Protein AF-A0A8E2DMN7-F1 (afdb_monomer_lite)

Sequence (117 aa):
MKMHHYLGTRGLTIRENAPFILNAIRQYLRETFVAMKSKALSKTARANGGRCDVQASELTWLGTHAFHVVLSRKSSVYTKLLKSLELQLATPRQRLFKQRFRGVIREGLGMVVMLDF

pLDDT: mean 84.62, std 9.17, range [52.03, 94.75]

Secondary structure (DSSP, 8-state):
-HHHHHHHHTT--TTTSHHHHHHHHHHHHHHHHHHHHHHHTSHHHHHTT------HHHHHHHHHHHHHHHHHTTHHHHHHHHHHHHHHH--TTHHHHHHHTHHHHHHHHHHHHHS--

Structure (mmCIF, N/CA/C/O backbone):
data_AF-A0A8E2DMN7-F1
#
_entry.id   AF-A0A8E2DMN7-F1
#
loop_
_atom_site.group_PDB
_atom_site.id
_atom_site.type_symbol
_atom_site.label_atom_id
_atom_site.label_alt_id
_atom_site.label_comp_id
_atom_site.label_asym_id
_atom_site.label_entity_id
_atom_site.label_seq_id
_atom_site.pdbx_PDB_ins_code
_atom_site.Cartn_x
_atom_site.Cartn_y
_atom_site.Cartn_z
_atom_site.occupancy
_atom_site.B_iso_or_equiv
_atom_site.auth_seq_id
_atom_site.auth_comp_id
_atom_site.auth_asym_id
_atom_site.auth_atom_id
_atom_site.pdbx_PDB_model_num
ATOM 1 N N . MET A 1 1 ? -7.442 -14.527 3.586 1.00 63.12 1 MET A N 1
ATOM 2 C CA . MET A 1 1 ? -6.463 -13.424 3.786 1.00 63.12 1 MET A CA 1
ATOM 3 C C . MET A 1 1 ? -5.275 -13.880 4.635 1.00 63.12 1 MET A C 1
ATOM 5 O O . MET A 1 1 ? -5.464 -14.063 5.831 1.00 63.12 1 MET A O 1
ATOM 9 N N . LYS A 1 2 ? -4.062 -14.028 4.063 1.00 75.19 2 LYS A N 1
ATOM 10 C CA . LYS A 1 2 ? -2.856 -14.451 4.818 1.00 75.19 2 LYS A CA 1
ATOM 11 C C . LYS A 1 2 ? -2.556 -13.520 5.995 1.00 75.19 2 LYS A C 1
ATOM 13 O O . LYS A 1 2 ? -2.375 -13.988 7.106 1.00 75.19 2 LYS A O 1
ATOM 18 N N . MET A 1 3 ? -2.599 -12.205 5.780 1.00 76.88 3 MET A N 1
ATOM 19 C CA . MET A 1 3 ? -2.373 -11.212 6.836 1.00 76.88 3 MET A CA 1
ATOM 20 C C . MET A 1 3 ? -3.419 -11.288 7.959 1.00 76.88 3 MET A C 1
ATOM 22 O O . MET A 1 3 ? -3.055 -11.288 9.126 1.00 76.88 3 MET A O 1
ATOM 26 N N . HIS A 1 4 ? -4.710 -11.389 7.625 1.00 75.94 4 HIS A N 1
ATOM 27 C CA . HIS A 1 4 ? -5.765 -11.575 8.630 1.00 75.94 4 HIS A CA 1
ATOM 28 C C . HIS A 1 4 ? -5.563 -12.870 9.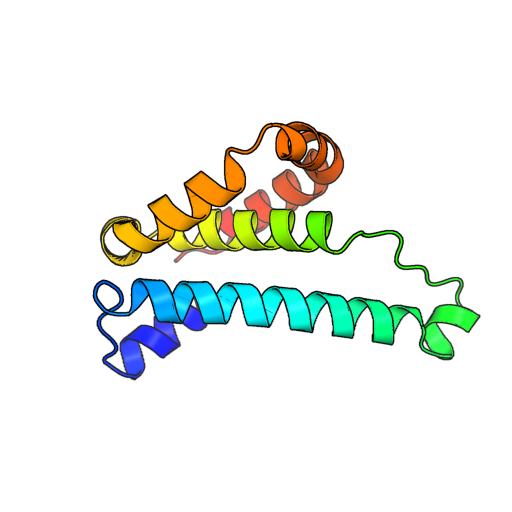423 1.00 75.94 4 HIS A C 1
ATOM 30 O O . HIS A 1 4 ? -5.649 -12.856 10.644 1.00 75.94 4 HIS A O 1
ATOM 36 N N . HIS A 1 5 ? -5.229 -13.960 8.728 1.00 77.88 5 HIS A N 1
ATOM 37 C CA . HIS A 1 5 ? -4.932 -15.242 9.351 1.00 77.88 5 HIS A CA 1
ATOM 38 C C . HIS A 1 5 ? -3.726 -15.142 10.296 1.00 77.88 5 HIS A C 1
ATOM 40 O O . HIS A 1 5 ? -3.844 -15.540 11.444 1.00 77.88 5 HIS A O 1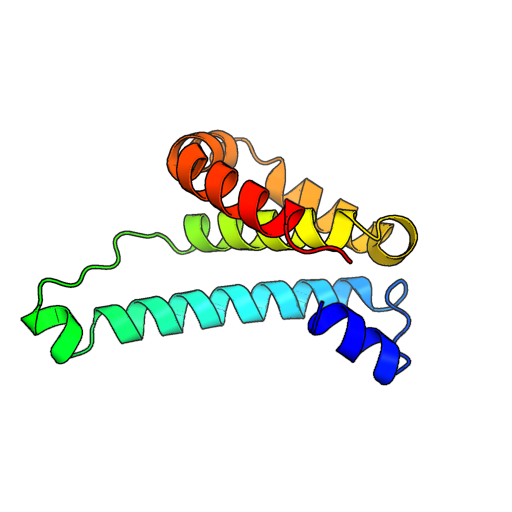
ATOM 46 N N . TYR A 1 6 ? -2.616 -14.523 9.874 1.00 78.88 6 TYR A N 1
ATOM 47 C CA . TYR A 1 6 ? -1.438 -14.307 10.726 1.00 78.88 6 TYR A CA 1
ATOM 48 C C . TYR A 1 6 ? -1.716 -13.424 11.946 1.00 78.88 6 TYR A C 1
ATOM 50 O O . TYR A 1 6 ? -1.163 -13.665 13.015 1.00 78.88 6 TYR A O 1
ATOM 58 N N . LEU A 1 7 ? -2.550 -12.392 11.798 1.00 76.25 7 LEU A N 1
ATOM 59 C CA . LEU A 1 7 ? -2.931 -11.525 12.915 1.00 76.25 7 LEU A CA 1
ATOM 60 C C . LEU A 1 7 ? -3.823 -12.273 13.916 1.00 76.25 7 LEU A C 1
ATOM 62 O O . LEU A 1 7 ? -3.627 -12.131 15.119 1.00 76.25 7 LEU A O 1
ATOM 66 N N . GLY A 1 8 ? -4.748 -13.100 13.418 1.00 72.69 8 GLY A N 1
ATOM 67 C CA . GLY A 1 8 ? -5.621 -13.934 14.243 1.00 72.69 8 GLY A CA 1
ATOM 68 C C . GLY A 1 8 ? -4.871 -15.046 14.980 1.00 72.69 8 GLY A C 1
ATOM 69 O O . GLY A 1 8 ? -5.050 -15.200 16.182 1.00 72.69 8 GLY A O 1
ATOM 70 N N . THR A 1 9 ? -3.982 -15.780 14.301 1.00 75.12 9 THR A N 1
ATOM 71 C CA . THR A 1 9 ? -3.227 -16.892 14.910 1.00 75.12 9 THR A CA 1
ATOM 72 C C . THR A 1 9 ? -2.191 -16.439 15.934 1.00 75.12 9 THR A C 1
ATOM 74 O O . THR A 1 9 ? -1.844 -17.209 16.822 1.00 75.12 9 THR A O 1
ATOM 77 N N . ARG A 1 10 ? -1.711 -15.191 15.851 1.00 66.69 10 ARG A N 1
ATOM 78 C CA . ARG A 1 10 ? -0.772 -14.610 16.826 1.00 66.69 10 ARG A CA 1
ATOM 79 C C . ARG A 1 10 ? -1.445 -13.890 17.999 1.00 66.69 10 ARG A C 1
ATOM 81 O O . ARG A 1 10 ? -0.737 -13.292 18.801 1.00 66.69 10 ARG A O 1
ATOM 88 N N . GLY A 1 11 ? -2.779 -13.902 18.092 1.00 65.56 11 GLY A N 1
ATOM 89 C CA . GLY A 1 11 ? -3.509 -13.252 19.189 1.00 65.56 11 GLY A CA 1
ATOM 90 C C . GLY A 1 11 ? -3.347 -11.728 19.237 1.00 65.56 11 GLY A C 1
ATOM 91 O O . GLY A 1 11 ? -3.595 -11.112 20.268 1.00 65.56 11 GLY A O 1
ATOM 92 N N . LEU A 1 12 ? -2.917 -11.097 18.137 1.00 70.44 12 LEU A N 1
ATOM 93 C CA . LEU A 1 12 ? -2.733 -9.650 18.089 1.00 70.44 12 LEU A CA 1
ATOM 94 C C . LEU A 1 12 ? -4.095 -8.966 17.962 1.00 70.44 12 LEU A C 1
ATOM 96 O O . LEU A 1 12 ? -4.761 -9.071 16.928 1.00 70.44 12 LEU A O 1
ATOM 100 N N . THR A 1 13 ? -4.484 -8.188 18.973 1.00 77.06 13 THR A N 1
ATOM 101 C CA . THR A 1 13 ? -5.680 -7.348 18.892 1.00 77.06 13 THR A CA 1
ATOM 102 C C . THR A 1 13 ? -5.479 -6.288 17.808 1.00 77.06 13 THR A C 1
ATOM 104 O O . THR A 1 13 ? -4.767 -5.295 17.983 1.00 77.06 13 THR A O 1
ATOM 107 N N . ILE A 1 14 ? -6.118 -6.486 16.654 1.00 76.50 14 ILE A N 1
ATOM 108 C CA . ILE A 1 14 ? -5.993 -5.619 15.469 1.00 76.50 14 ILE A CA 1
ATOM 109 C C . ILE A 1 14 ? -6.331 -4.154 15.794 1.00 76.50 14 ILE A C 1
ATOM 111 O O . ILE A 1 14 ? -5.721 -3.233 15.251 1.00 76.50 14 ILE A O 1
ATOM 115 N N . ARG A 1 15 ? -7.281 -3.930 16.710 1.00 72.38 15 ARG A N 1
ATOM 116 C CA . ARG A 1 15 ? -7.710 -2.589 17.140 1.00 72.38 15 ARG A CA 1
ATOM 117 C C . ARG A 1 15 ? -6.644 -1.815 17.917 1.00 72.38 15 ARG A C 1
ATOM 119 O O . ARG A 1 15 ? -6.637 -0.585 17.844 1.00 72.38 15 ARG A O 1
ATOM 126 N N . GLU A 1 16 ? -5.789 -2.510 18.654 1.00 78.31 16 GLU A N 1
ATOM 127 C CA . GLU A 1 16 ? -4.727 -1.918 19.480 1.00 78.31 16 GLU A CA 1
ATOM 128 C C . GLU A 1 16 ? -3.452 -1.723 18.658 1.00 78.31 16 GLU A C 1
ATOM 130 O O . GLU A 1 16 ? -2.739 -0.739 18.818 1.00 78.31 16 GLU A O 1
ATOM 135 N N . ASN A 1 17 ? -3.236 -2.599 17.676 1.00 83.94 17 ASN A N 1
ATOM 136 C CA . ASN A 1 17 ? -2.028 -2.633 16.858 1.00 83.94 17 ASN A CA 1
ATOM 137 C C . ASN A 1 17 ? -2.194 -1.960 15.484 1.00 83.94 17 ASN A C 1
ATOM 139 O O . ASN A 1 17 ? -1.370 -2.154 14.591 1.00 83.94 17 ASN A O 1
ATOM 143 N N . ALA A 1 18 ? -3.241 -1.154 15.283 1.00 86.44 18 ALA A N 1
ATOM 144 C CA . ALA A 1 18 ? -3.501 -0.492 14.002 1.00 86.44 18 ALA A CA 1
ATOM 145 C C . ALA A 1 18 ? -2.309 0.347 13.474 1.00 86.44 18 ALA A C 1
ATOM 147 O O . ALA A 1 18 ? -2.018 0.238 12.281 1.00 86.44 18 ALA A O 1
ATOM 148 N N . PRO A 1 19 ? -1.567 1.119 14.301 1.00 89.44 19 PRO A N 1
ATOM 149 C CA . PRO A 1 19 ? -0.377 1.843 13.840 1.00 89.44 19 PRO A CA 1
ATOM 150 C C . PRO A 1 19 ? 0.758 0.915 13.391 1.00 89.44 19 PRO A C 1
ATOM 152 O O . PRO A 1 19 ? 1.382 1.156 12.359 1.00 89.44 19 PRO A O 1
ATOM 155 N N . PHE A 1 20 ? 0.994 -0.173 14.131 1.00 89.69 20 PHE A N 1
ATOM 156 C CA . PHE A 1 20 ? 1.981 -1.191 13.767 1.00 89.69 20 PHE A CA 1
ATOM 157 C C . PHE A 1 20 ? 1.633 -1.828 12.419 1.00 89.69 20 PHE A C 1
ATOM 159 O O . PHE A 1 20 ? 2.468 -1.888 11.518 1.00 89.69 20 PHE A O 1
ATOM 166 N N . ILE A 1 21 ? 0.370 -2.222 12.249 1.00 90.00 21 ILE A N 1
ATOM 167 C CA . ILE A 1 21 ? -0.127 -2.810 11.007 1.00 90.00 21 ILE A CA 1
ATOM 168 C C . ILE A 1 21 ? 0.021 -1.829 9.835 1.00 90.00 21 ILE A C 1
ATOM 170 O O . ILE A 1 21 ? 0.449 -2.217 8.749 1.00 90.00 21 ILE A O 1
ATOM 174 N N . LEU A 1 22 ? -0.299 -0.552 10.049 1.00 91.50 22 LEU A N 1
ATOM 175 C CA . LEU A 1 22 ? -0.144 0.479 9.028 1.00 91.50 22 LEU A CA 1
ATOM 176 C C . LEU A 1 22 ? 1.321 0.649 8.605 1.00 91.50 22 LEU A C 1
ATOM 178 O O . LEU A 1 22 ? 1.609 0.767 7.413 1.00 91.50 22 LEU A O 1
ATOM 182 N N . ASN A 1 23 ? 2.249 0.633 9.561 1.00 92.56 23 ASN A N 1
ATOM 183 C CA . ASN A 1 23 ? 3.680 0.700 9.276 1.00 92.56 23 ASN A CA 1
ATOM 184 C C . ASN A 1 23 ? 4.174 -0.548 8.535 1.00 92.56 23 ASN A C 1
ATOM 186 O O . ASN A 1 23 ? 4.941 -0.413 7.585 1.00 92.56 23 ASN A O 1
ATOM 190 N N . ALA A 1 24 ? 3.680 -1.736 8.891 1.00 91.94 24 ALA A N 1
ATOM 191 C CA . ALA A 1 24 ? 3.989 -2.971 8.176 1.00 91.94 24 ALA A CA 1
ATOM 192 C C . ALA A 1 24 ? 3.509 -2.924 6.714 1.00 91.94 24 ALA A C 1
ATOM 194 O O . ALA A 1 24 ? 4.262 -3.281 5.811 1.00 91.94 24 ALA A O 1
ATOM 195 N N . ILE A 1 25 ? 2.297 -2.412 6.461 1.00 92.62 25 ILE A N 1
ATOM 196 C CA . ILE A 1 25 ? 1.787 -2.193 5.097 1.00 92.62 25 ILE A CA 1
ATOM 197 C C . ILE A 1 25 ? 2.715 -1.249 4.324 1.00 92.62 25 ILE A C 1
ATOM 199 O O . ILE A 1 25 ? 3.119 -1.558 3.206 1.00 92.62 25 ILE A O 1
ATOM 203 N N . ARG A 1 26 ? 3.095 -0.110 4.915 1.00 93.12 26 ARG A N 1
ATOM 204 C CA . ARG A 1 26 ? 3.991 0.864 4.267 1.00 93.12 26 ARG A CA 1
ATOM 205 C C . ARG A 1 26 ? 5.352 0.263 3.932 1.00 93.12 26 ARG A C 1
ATOM 207 O O . ARG A 1 26 ? 5.841 0.449 2.818 1.00 93.12 26 ARG A O 1
ATOM 214 N N . GLN A 1 27 ? 5.941 -0.463 4.877 1.00 94.56 27 GLN A N 1
ATOM 215 C CA . GLN A 1 27 ? 7.220 -1.136 4.686 1.00 94.56 27 GLN A CA 1
ATOM 216 C C . GLN A 1 27 ? 7.128 -2.161 3.552 1.00 94.56 27 GLN A C 1
ATOM 218 O O . GLN A 1 27 ? 7.941 -2.132 2.632 1.00 94.56 27 GLN A O 1
ATOM 223 N N . TYR A 1 28 ? 6.075 -2.980 3.549 1.00 94.38 28 TYR A N 1
ATOM 224 C CA . TYR A 1 28 ? 5.829 -3.959 2.496 1.00 94.38 28 TYR A CA 1
ATOM 225 C C . TYR A 1 28 ? 5.702 -3.316 1.108 1.00 94.38 28 TYR A C 1
ATOM 227 O O . TYR A 1 28 ? 6.288 -3.803 0.142 1.00 94.38 28 TYR A O 1
ATOM 235 N N . LEU A 1 29 ? 4.986 -2.193 0.983 1.00 94.12 29 LEU A N 1
ATOM 236 C CA . LEU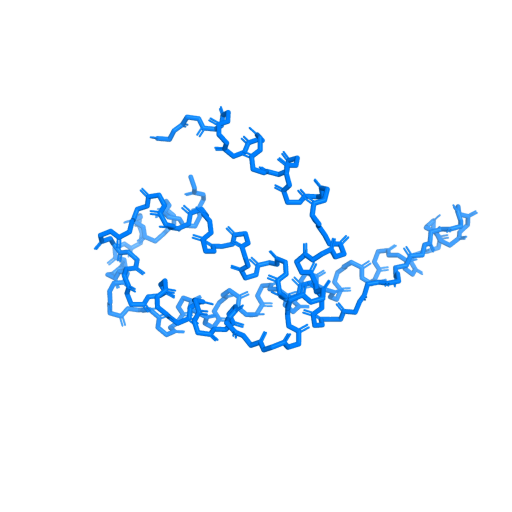 A 1 29 ? 4.859 -1.477 -0.293 1.00 94.12 29 LEU A CA 1
ATOM 237 C C . LEU A 1 29 ? 6.196 -0.898 -0.769 1.00 94.12 29 LEU A C 1
ATOM 239 O O . LEU A 1 29 ? 6.511 -0.967 -1.959 1.00 94.12 29 LEU A O 1
ATOM 243 N N . ARG A 1 30 ? 7.011 -0.375 0.154 1.00 94.38 30 ARG A N 1
ATOM 244 C CA . ARG A 1 30 ? 8.360 0.117 -0.152 1.00 94.38 30 ARG A CA 1
ATOM 245 C C . ARG A 1 30 ? 9.267 -1.011 -0.639 1.00 94.38 30 ARG A C 1
ATOM 247 O O . ARG A 1 30 ? 9.938 -0.855 -1.656 1.00 94.38 30 ARG A O 1
ATOM 254 N N . GLU A 1 31 ? 9.276 -2.140 0.057 1.00 94.62 31 GLU A N 1
ATOM 255 C CA . GLU A 1 31 ? 10.060 -3.316 -0.329 1.00 94.62 31 GLU A CA 1
ATOM 256 C C . GLU A 1 31 ? 9.594 -3.883 -1.670 1.00 94.62 31 GLU A C 1
ATOM 258 O O . GLU A 1 31 ? 10.418 -4.184 -2.532 1.00 94.62 31 GLU A O 1
ATOM 263 N N . THR A 1 32 ? 8.280 -3.927 -1.899 1.00 94.38 32 THR A N 1
ATOM 264 C CA . THR A 1 32 ? 7.697 -4.342 -3.181 1.00 94.38 32 THR A CA 1
ATOM 265 C C . THR A 1 32 ? 8.187 -3.447 -4.317 1.00 94.38 32 THR A C 1
ATOM 267 O O . THR A 1 32 ? 8.603 -3.954 -5.357 1.00 94.38 32 THR A O 1
ATOM 270 N N . PHE A 1 33 ? 8.220 -2.126 -4.120 1.00 94.75 33 PHE A N 1
ATOM 271 C CA . PHE A 1 33 ? 8.753 -1.198 -5.119 1.00 94.75 33 PHE A CA 1
ATOM 272 C C . PHE A 1 33 ? 10.218 -1.485 -5.460 1.00 94.75 33 PHE A C 1
ATOM 274 O O . PHE A 1 33 ? 10.594 -1.537 -6.633 1.00 94.75 33 PHE A O 1
ATOM 281 N N . VAL A 1 34 ? 11.047 -1.680 -4.432 1.00 94.06 34 VAL A N 1
ATOM 282 C CA . VAL A 1 34 ? 12.472 -1.986 -4.596 1.00 94.06 34 VAL A CA 1
ATOM 283 C C . VAL A 1 34 ? 12.651 -3.309 -5.338 1.00 94.06 34 VAL A C 1
ATOM 285 O O . VAL A 1 34 ? 13.415 -3.369 -6.302 1.00 94.06 34 VAL A O 1
ATOM 288 N N . ALA A 1 35 ? 11.903 -4.344 -4.955 1.00 93.38 35 ALA A N 1
ATOM 289 C CA . ALA A 1 35 ? 11.933 -5.646 -5.609 1.00 93.38 35 ALA A CA 1
ATOM 290 C C . ALA A 1 35 ? 11.492 -5.560 -7.079 1.00 93.38 35 ALA A C 1
ATOM 292 O O . ALA A 1 35 ? 12.160 -6.114 -7.953 1.00 93.38 35 ALA A O 1
ATOM 293 N N . MET A 1 36 ? 10.421 -4.817 -7.378 1.00 92.12 36 MET A N 1
ATOM 294 C CA . MET A 1 36 ? 9.956 -4.578 -8.748 1.00 92.12 36 MET A CA 1
ATOM 295 C C . MET A 1 36 ? 11.028 -3.896 -9.600 1.00 92.12 36 MET A C 1
ATOM 297 O O . MET A 1 36 ? 11.320 -4.358 -10.704 1.00 92.12 36 MET A O 1
ATOM 301 N N . LYS A 1 37 ? 11.649 -2.826 -9.087 1.00 91.62 37 LYS A N 1
ATOM 302 C CA . LYS A 1 37 ? 12.740 -2.138 -9.788 1.00 91.62 37 LYS A CA 1
ATOM 303 C C . LYS A 1 37 ? 13.940 -3.048 -10.004 1.00 91.62 37 LYS A C 1
ATOM 305 O O . LYS A 1 37 ? 14.439 -3.127 -11.121 1.00 91.62 37 LYS A O 1
ATOM 310 N N . SER A 1 38 ? 14.372 -3.760 -8.969 1.00 91.00 38 SER A N 1
ATOM 311 C CA . SER A 1 38 ? 15.489 -4.703 -9.061 1.00 91.00 38 SER A CA 1
ATOM 312 C C . SER A 1 38 ? 15.234 -5.770 -10.132 1.00 91.00 38 SER A C 1
ATOM 314 O O . SER A 1 38 ? 16.072 -6.001 -11.004 1.00 91.00 38 SER A O 1
ATOM 316 N N . LYS A 1 39 ? 14.024 -6.344 -10.155 1.00 90.19 39 LYS A N 1
ATOM 317 C CA . LYS A 1 39 ? 13.627 -7.345 -11.150 1.00 90.19 39 LYS A CA 1
ATOM 318 C C . LYS A 1 39 ? 13.618 -6.781 -12.571 1.00 90.19 39 LYS A C 1
ATOM 320 O O . LYS A 1 39 ? 14.127 -7.435 -13.479 1.00 90.19 39 LYS A O 1
ATOM 325 N N . ALA A 1 40 ? 13.110 -5.565 -12.762 1.00 88.81 40 ALA A N 1
ATOM 326 C CA . ALA A 1 40 ? 13.111 -4.896 -14.063 1.00 88.81 40 ALA A CA 1
ATOM 327 C C . ALA A 1 40 ? 14.523 -4.529 -14.554 1.00 88.81 40 ALA A C 1
ATOM 329 O O . ALA A 1 40 ? 14.771 -4.498 -15.755 1.00 88.81 40 ALA A O 1
ATOM 330 N N . LEU A 1 41 ? 15.466 -4.287 -13.640 1.00 87.94 41 LEU A N 1
ATOM 331 C CA . LEU A 1 41 ? 16.865 -3.995 -13.968 1.00 87.94 41 LEU A CA 1
ATOM 332 C C . LEU A 1 41 ? 17.727 -5.256 -14.140 1.00 87.94 41 LEU A C 1
ATOM 334 O O . LEU A 1 41 ? 18.903 -5.132 -14.487 1.00 87.94 41 LEU A O 1
ATOM 338 N N . SER A 1 42 ? 17.172 -6.450 -13.916 1.00 90.81 42 SER A N 1
ATOM 339 C CA . SER A 1 42 ? 17.898 -7.709 -14.096 1.00 90.81 42 SER A CA 1
ATOM 340 C C . SER A 1 42 ? 18.390 -7.877 -15.537 1.00 90.81 42 SER A C 1
ATOM 342 O O . SER A 1 42 ? 17.757 -7.404 -16.484 1.00 90.81 42 SER A O 1
ATOM 344 N N . LYS A 1 43 ? 19.520 -8.580 -15.717 1.00 87.62 43 LYS A N 1
ATOM 345 C CA . LYS A 1 43 ? 20.107 -8.845 -17.044 1.00 87.62 43 LYS A CA 1
ATOM 346 C C . LYS A 1 43 ? 19.080 -9.458 -17.997 1.00 87.62 43 LYS A C 1
ATOM 348 O O . LYS A 1 43 ? 18.942 -8.994 -19.122 1.00 87.62 43 LYS A O 1
ATOM 353 N N . THR A 1 44 ? 18.315 -10.434 -17.511 1.00 90.62 44 THR A N 1
ATOM 354 C CA . THR A 1 44 ? 17.258 -11.103 -18.275 1.00 90.62 44 THR A CA 1
ATOM 355 C C . THR A 1 44 ? 16.129 -10.151 -18.651 1.00 90.62 44 THR A C 1
ATOM 357 O O . THR A 1 44 ? 15.691 -10.160 -19.795 1.00 90.62 44 THR A O 1
ATOM 360 N N . ALA A 1 45 ? 15.661 -9.304 -17.729 1.00 87.75 45 ALA A N 1
ATOM 361 C CA . ALA A 1 45 ? 14.615 -8.335 -18.050 1.00 87.75 45 ALA A CA 1
ATOM 362 C C . ALA A 1 45 ? 15.105 -7.323 -19.092 1.00 87.75 45 ALA A C 1
ATOM 364 O O . ALA A 1 45 ? 14.424 -7.105 -20.087 1.00 87.75 45 ALA A O 1
ATOM 365 N N . ARG A 1 46 ? 16.315 -6.778 -18.926 1.00 87.81 46 ARG A N 1
ATOM 366 C CA . ARG A 1 46 ? 16.909 -5.830 -19.880 1.00 87.81 46 ARG A CA 1
ATOM 367 C C . ARG A 1 46 ? 17.114 -6.436 -21.266 1.00 87.81 46 ARG A C 1
ATOM 369 O O . ARG A 1 46 ? 16.786 -5.782 -22.249 1.00 87.81 46 ARG A O 1
ATOM 376 N N . ALA A 1 47 ? 17.598 -7.677 -21.339 1.00 90.00 47 ALA A N 1
ATOM 377 C CA . ALA A 1 47 ? 17.773 -8.398 -22.601 1.00 90.00 47 ALA A CA 1
ATOM 378 C C . ALA A 1 47 ? 16.450 -8.584 -23.368 1.00 90.00 47 ALA A C 1
ATOM 380 O O . ALA A 1 47 ? 16.459 -8.650 -24.589 1.00 90.00 47 ALA A O 1
ATOM 381 N N . ASN A 1 48 ? 15.319 -8.601 -22.656 1.00 91.25 48 ASN A N 1
ATOM 382 C CA . ASN A 1 48 ? 13.977 -8.730 -23.226 1.00 91.25 48 ASN A CA 1
ATOM 383 C C . ASN A 1 48 ? 13.202 -7.396 -23.272 1.00 91.25 48 ASN A C 1
ATOM 385 O O . ASN A 1 48 ? 11.977 -7.397 -23.354 1.00 91.25 48 ASN A O 1
ATOM 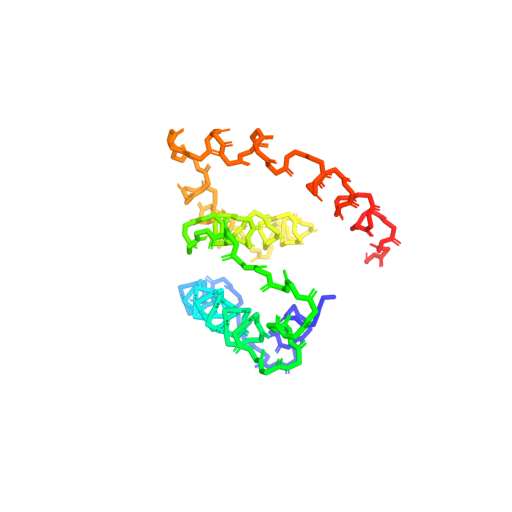389 N N . GLY A 1 49 ? 13.882 -6.248 -23.162 1.00 87.62 49 GLY A N 1
ATOM 390 C CA . GLY A 1 49 ? 13.234 -4.930 -23.232 1.00 87.62 49 GLY A CA 1
ATOM 391 C C . GLY A 1 49 ? 12.375 -4.559 -22.015 1.00 87.62 49 GLY A C 1
ATOM 392 O O . GLY A 1 49 ? 11.583 -3.621 -22.082 1.00 87.62 49 GLY A O 1
ATOM 393 N N . GLY A 1 50 ? 12.528 -5.263 -20.893 1.00 85.75 50 GLY A N 1
ATOM 394 C CA . GLY A 1 50 ? 11.809 -5.006 -19.650 1.00 85.75 50 GLY A CA 1
ATOM 395 C C . GLY A 1 50 ? 12.083 -3.607 -19.096 1.00 85.75 50 GLY A C 1
ATOM 396 O O . GLY A 1 50 ? 13.233 -3.194 -18.932 1.00 85.75 50 GLY A O 1
ATOM 397 N N . ARG A 1 51 ? 11.008 -2.882 -18.774 1.00 85.75 51 ARG A N 1
ATOM 398 C CA . ARG A 1 51 ? 11.041 -1.548 -18.160 1.00 85.75 51 ARG A CA 1
ATOM 399 C C . ARG A 1 51 ? 10.094 -1.488 -16.968 1.00 85.75 51 ARG A C 1
ATOM 401 O O . ARG A 1 51 ? 9.140 -2.256 -16.875 1.00 85.75 51 ARG A O 1
ATOM 408 N N . CYS A 1 52 ? 10.375 -0.577 -16.044 1.00 86.00 52 CYS A N 1
ATOM 409 C CA . CYS A 1 52 ? 9.512 -0.290 -14.903 1.00 86.00 52 CYS A CA 1
ATOM 410 C C . CYS A 1 52 ? 9.307 1.221 -14.814 1.00 86.00 52 CYS A C 1
ATOM 412 O O . CYS A 1 52 ? 10.032 1.918 -14.105 1.00 86.00 52 CYS A O 1
ATOM 414 N N . ASP A 1 53 ? 8.301 1.703 -15.542 1.00 87.06 53 ASP A N 1
ATOM 415 C CA . ASP A 1 53 ? 7.948 3.126 -15.640 1.00 87.06 53 ASP A CA 1
ATOM 416 C C . ASP A 1 53 ? 6.900 3.537 -14.588 1.00 87.06 53 ASP A C 1
ATOM 418 O O . ASP A 1 53 ? 6.099 4.453 -14.785 1.00 87.06 53 ASP A O 1
ATOM 422 N N . VAL A 1 54 ? 6.884 2.819 -13.461 1.00 86.50 54 VAL A N 1
ATOM 423 C CA . VAL A 1 54 ? 5.985 3.061 -12.329 1.00 86.50 54 VAL A CA 1
ATOM 424 C C . VAL A 1 54 ? 6.727 3.869 -11.273 1.00 86.50 54 VAL A C 1
ATOM 426 O O . VAL A 1 54 ? 7.838 3.519 -10.861 1.00 86.50 54 VAL A O 1
ATOM 429 N N . GLN A 1 55 ? 6.111 4.947 -10.795 1.00 90.81 55 GLN A N 1
ATOM 430 C CA . GLN A 1 55 ? 6.665 5.737 -9.699 1.00 90.81 55 GLN A CA 1
ATOM 431 C C . GLN A 1 55 ? 6.344 5.110 -8.337 1.00 90.81 55 GLN A C 1
ATOM 433 O O . GLN A 1 55 ? 5.338 4.425 -8.158 1.00 90.81 55 GLN A O 1
ATOM 438 N N . ALA A 1 56 ? 7.173 5.390 -7.328 1.00 90.19 56 ALA A N 1
ATOM 439 C CA . ALA A 1 56 ? 6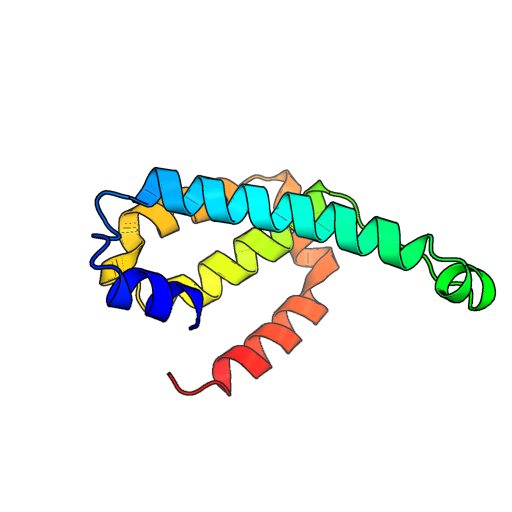.950 4.877 -5.973 1.00 90.19 56 ALA A CA 1
ATOM 440 C C . ALA A 1 56 ? 5.591 5.318 -5.401 1.00 90.19 56 ALA A C 1
ATOM 442 O O . ALA A 1 56 ? 4.906 4.539 -4.741 1.00 90.19 56 ALA A O 1
ATOM 443 N N . SER A 1 57 ? 5.187 6.559 -5.686 1.00 89.50 57 SER A N 1
ATOM 444 C CA . S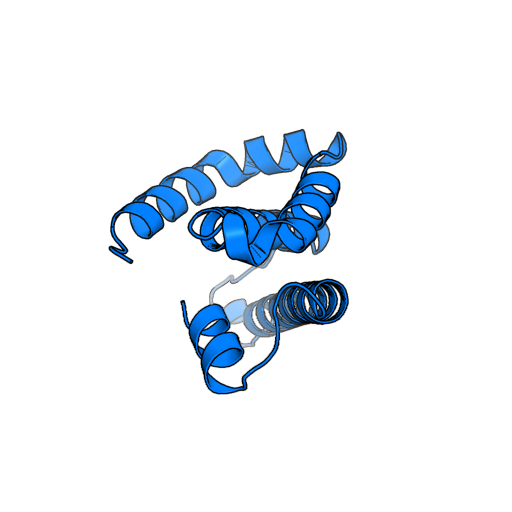ER A 1 57 ? 3.896 7.137 -5.295 1.00 89.50 57 SER A CA 1
ATOM 445 C C . SER A 1 57 ? 2.708 6.396 -5.909 1.00 89.50 57 SER A C 1
ATOM 447 O O . SER A 1 57 ? 1.702 6.188 -5.235 1.00 89.50 57 SER A O 1
ATOM 449 N N . GLU A 1 58 ? 2.841 5.959 -7.159 1.00 89.69 58 GLU A N 1
ATOM 450 C CA . GLU A 1 58 ? 1.820 5.213 -7.892 1.00 89.69 58 GLU A CA 1
ATOM 451 C C . GLU A 1 58 ? 1.632 3.815 -7.320 1.00 89.69 58 GLU A C 1
ATOM 453 O O . GLU A 1 58 ? 0.505 3.423 -7.016 1.00 89.69 58 GLU A O 1
ATOM 458 N N . LEU A 1 59 ? 2.736 3.091 -7.098 1.00 91.06 59 LEU A N 1
ATOM 459 C CA . LEU A 1 59 ? 2.678 1.773 -6.471 1.00 91.06 59 LEU A CA 1
ATOM 460 C C . LEU A 1 59 ? 2.145 1.863 -5.040 1.00 91.06 59 LEU A C 1
ATOM 462 O O . LEU A 1 59 ? 1.320 1.046 -4.639 1.00 91.06 59 LEU A O 1
ATOM 466 N N . THR A 1 60 ? 2.585 2.867 -4.279 1.00 91.69 60 THR A N 1
ATOM 467 C CA . THR A 1 60 ? 2.110 3.079 -2.907 1.00 91.69 60 THR A CA 1
ATOM 468 C C . THR A 1 60 ? 0.608 3.327 -2.899 1.00 91.69 60 THR A C 1
ATOM 470 O O . THR A 1 60 ? -0.105 2.706 -2.119 1.00 91.69 60 THR A O 1
ATOM 473 N N . TRP A 1 61 ? 0.099 4.179 -3.793 1.00 91.62 61 TRP A N 1
ATOM 474 C CA . TRP A 1 61 ? -1.335 4.426 -3.891 1.00 91.62 61 TRP A CA 1
ATOM 475 C C . TRP A 1 61 ? -2.119 3.164 -4.267 1.00 91.62 61 TRP A C 1
ATOM 477 O O . TRP A 1 61 ? -3.093 2.827 -3.594 1.00 91.62 61 TRP A O 1
ATOM 487 N N . LEU A 1 62 ? -1.676 2.441 -5.300 1.00 91.31 62 LEU A N 1
ATOM 488 C CA . LEU A 1 62 ? -2.336 1.221 -5.765 1.00 91.31 62 LEU A CA 1
ATOM 489 C C . LEU A 1 62 ? -2.346 0.137 -4.679 1.00 91.31 62 LEU A C 1
ATOM 491 O O . LEU A 1 62 ? -3.365 -0.510 -4.444 1.00 91.31 62 LEU A O 1
ATOM 495 N N . GLY A 1 63 ? -1.224 -0.024 -3.981 1.00 92.44 63 GLY A N 1
ATOM 496 C CA . GLY A 1 63 ? -1.088 -0.943 -2.863 1.00 92.44 63 GLY A CA 1
ATOM 497 C C . GLY A 1 63 ? -1.990 -0.577 -1.688 1.00 92.44 63 GLY A C 1
ATOM 498 O O . GLY A 1 63 ? -2.743 -1.422 -1.209 1.00 92.44 63 GLY A O 1
ATOM 499 N N . THR A 1 64 ? -1.987 0.688 -1.261 1.00 92.94 64 THR A N 1
ATOM 500 C CA . THR A 1 64 ? -2.894 1.197 -0.219 1.00 92.94 64 THR A CA 1
ATOM 501 C C . THR A 1 64 ? -4.357 0.970 -0.599 1.00 92.94 64 THR A C 1
ATOM 503 O O . THR A 1 64 ? -5.142 0.523 0.238 1.00 92.94 64 THR A O 1
ATOM 506 N N . HIS A 1 65 ? -4.724 1.204 -1.863 1.00 92.38 65 HIS A N 1
ATOM 507 C CA . HIS A 1 65 ? -6.067 0.932 -2.373 1.00 92.38 65 HIS A CA 1
ATOM 508 C C . HIS A 1 65 ? -6.415 -0.561 -2.275 1.00 92.38 65 HIS A C 1
ATOM 510 O O . HIS A 1 65 ? -7.487 -0.907 -1.782 1.00 92.38 65 HIS A O 1
ATOM 516 N N . ALA A 1 66 ? -5.507 -1.453 -2.681 1.00 91.06 66 ALA A N 1
ATOM 517 C CA . ALA A 1 66 ? -5.706 -2.896 -2.568 1.00 91.06 66 ALA A CA 1
ATOM 518 C C . ALA A 1 66 ? -5.895 -3.340 -1.106 1.00 91.06 66 ALA A C 1
ATOM 520 O O . ALA A 1 66 ? -6.855 -4.047 -0.801 1.00 91.06 66 ALA A O 1
ATOM 521 N N . PHE A 1 67 ? -5.049 -2.875 -0.180 1.00 91.75 67 PHE A N 1
ATOM 522 C CA . PHE A 1 67 ? -5.217 -3.164 1.248 1.00 91.75 67 PHE A CA 1
ATOM 523 C C . PHE A 1 67 ? -6.555 -2.649 1.781 1.00 91.75 67 PHE A C 1
ATOM 525 O O . PHE A 1 67 ? -7.247 -3.386 2.478 1.00 91.75 67 PHE A O 1
ATOM 532 N N . HIS A 1 68 ? -6.954 -1.427 1.427 1.00 92.50 68 HIS A N 1
ATOM 533 C CA . HIS A 1 68 ? -8.243 -0.875 1.837 1.00 92.50 68 HIS A CA 1
ATOM 534 C C . HIS A 1 68 ? -9.417 -1.737 1.345 1.00 92.50 68 HIS A C 1
ATOM 536 O O . HIS A 1 68 ? -10.282 -2.096 2.139 1.00 92.50 68 HIS A O 1
ATOM 542 N N . VAL A 1 69 ? -9.423 -2.124 0.064 1.00 90.44 69 VAL A N 1
ATOM 543 C CA . VAL A 1 69 ? -10.470 -2.970 -0.540 1.00 90.44 69 VAL A CA 1
ATOM 544 C C . VAL A 1 69 ? -10.586 -4.327 0.148 1.00 90.44 69 VAL A C 1
ATOM 546 O O . VAL A 1 69 ? -11.693 -4.803 0.385 1.00 90.44 69 VAL A O 1
ATOM 549 N N . VAL A 1 70 ? -9.466 -4.981 0.456 1.00 89.00 70 VAL A N 1
ATOM 550 C CA . VAL A 1 70 ? -9.539 -6.324 1.041 1.00 89.00 70 VAL A CA 1
ATOM 551 C C . VAL A 1 70 ? -9.864 -6.263 2.535 1.00 89.00 70 VAL A C 1
ATOM 553 O O . VAL A 1 70 ? -10.625 -7.087 3.037 1.00 89.00 70 VAL A O 1
ATOM 556 N N . LEU A 1 71 ? -9.336 -5.276 3.263 1.00 88.56 71 LEU A N 1
ATOM 557 C CA . LEU A 1 71 ? -9.608 -5.119 4.695 1.00 88.56 71 LEU A CA 1
ATOM 558 C C . LEU A 1 71 ? -11.021 -4.588 4.974 1.00 88.56 71 LEU A C 1
ATOM 560 O O . LEU A 1 71 ? -11.580 -4.893 6.030 1.00 88.56 71 LEU A O 1
ATOM 564 N N . SER A 1 72 ? -11.633 -3.851 4.039 1.00 90.12 72 SER A N 1
ATOM 565 C CA . SER A 1 72 ? -13.008 -3.353 4.183 1.00 90.12 72 SER A CA 1
ATOM 566 C C . SER A 1 72 ? -14.042 -4.479 4.236 1.00 90.12 72 SER A C 1
ATOM 568 O O . SER A 1 72 ? -15.078 -4.313 4.875 1.00 90.12 72 SER A O 1
ATOM 570 N N . ARG A 1 73 ? -13.725 -5.664 3.692 1.00 87.38 73 ARG A N 1
ATOM 571 C CA . ARG A 1 73 ? -14.537 -6.886 3.844 1.00 87.38 73 ARG A CA 1
ATOM 572 C C . ARG A 1 73 ? -14.717 -7.313 5.307 1.00 87.38 73 ARG A C 1
ATOM 574 O O . ARG A 1 73 ? -15.665 -8.019 5.620 1.00 87.38 73 ARG A O 1
ATOM 581 N N . LYS A 1 74 ? -13.828 -6.886 6.212 1.00 85.69 74 LYS A N 1
ATOM 582 C CA . LYS A 1 74 ? -13.918 -7.112 7.667 1.00 85.69 74 LYS A CA 1
ATOM 583 C C . LYS A 1 74 ? -13.864 -5.777 8.422 1.00 85.69 74 LYS A C 1
ATOM 585 O O . LYS A 1 74 ? -13.075 -5.590 9.353 1.00 85.69 74 LYS A O 1
ATOM 590 N N . SER A 1 75 ? -14.696 -4.826 7.999 1.00 85.31 75 SER A N 1
ATOM 591 C CA . SER A 1 75 ? -14.689 -3.432 8.469 1.00 85.31 75 SER A CA 1
ATOM 592 C C . SER A 1 75 ? -14.835 -3.257 9.985 1.00 85.31 75 SER A C 1
ATOM 594 O O . SER A 1 75 ? -14.217 -2.352 10.552 1.00 85.31 75 SER A O 1
ATOM 596 N N . SER A 1 76 ? -15.575 -4.141 10.661 1.00 86.56 76 SER A N 1
ATOM 597 C CA . SER A 1 76 ? -15.769 -4.134 12.122 1.00 86.56 76 SER A CA 1
ATOM 598 C C . SER A 1 76 ? -14.476 -4.380 12.916 1.00 86.56 76 SER A C 1
ATOM 600 O O . SER A 1 76 ? -14.320 -3.897 14.045 1.00 86.56 76 SER A O 1
ATOM 602 N N . VAL A 1 77 ? -13.532 -5.106 12.311 1.00 86.00 77 VAL A N 1
ATOM 603 C CA . VAL A 1 77 ? -12.234 -5.460 12.896 1.00 86.00 77 VAL A CA 1
ATOM 604 C C . VAL A 1 77 ? -11.184 -4.397 12.567 1.00 86.00 77 VAL A C 1
ATOM 606 O O . VAL A 1 77 ? -10.403 -4.004 13.433 1.00 86.00 77 VAL A O 1
ATOM 609 N N . TYR A 1 78 ? -11.191 -3.884 11.333 1.00 87.88 78 TYR A N 1
ATOM 610 C CA . TYR A 1 78 ? -10.153 -2.991 10.807 1.00 87.88 78 TYR A CA 1
ATOM 611 C C . TYR A 1 78 ? -10.511 -1.498 10.838 1.00 87.88 78 TYR A C 1
ATOM 613 O O . TYR A 1 78 ? -9.825 -0.702 10.207 1.00 87.88 78 TYR A O 1
ATOM 621 N N . THR A 1 79 ? -11.541 -1.072 11.574 1.00 90.00 79 THR A N 1
ATOM 622 C CA . THR A 1 79 ? -12.109 0.289 11.477 1.00 90.00 79 THR A CA 1
ATOM 623 C C . THR A 1 79 ? -11.076 1.419 11.590 1.00 90.00 79 THR A C 1
ATOM 625 O O . THR A 1 79 ? -11.049 2.312 10.746 1.00 90.00 79 THR A O 1
ATOM 628 N N . LYS A 1 80 ? -10.191 1.383 12.601 1.00 89.56 80 LYS A N 1
ATOM 629 C CA . LYS A 1 80 ? -9.143 2.411 12.781 1.00 89.56 80 LYS A CA 1
ATOM 630 C C . LYS A 1 80 ? -8.163 2.435 11.606 1.00 89.56 80 LYS A C 1
ATOM 632 O O . LYS A 1 80 ? -7.823 3.501 11.106 1.00 89.56 80 LYS A O 1
ATOM 637 N N . LEU A 1 81 ? -7.749 1.254 11.151 1.00 90.50 81 LEU A N 1
ATOM 638 C CA . LEU A 1 81 ? -6.825 1.099 10.035 1.00 90.50 81 LEU A CA 1
ATOM 639 C C . LEU A 1 81 ? -7.454 1.568 8.716 1.00 90.50 81 LEU A C 1
ATOM 641 O O . LEU A 1 81 ? -6.799 2.268 7.952 1.00 90.50 81 LEU A O 1
ATOM 645 N N . LEU A 1 82 ? -8.728 1.244 8.478 1.00 93.25 82 LEU A N 1
ATOM 646 C CA . LEU A 1 82 ? -9.469 1.681 7.294 1.00 93.25 82 LEU A CA 1
ATOM 647 C C . LEU A 1 82 ? -9.561 3.201 7.221 1.00 93.25 82 LEU A C 1
ATOM 649 O O . LEU A 1 82 ? -9.225 3.752 6.180 1.00 93.25 82 LEU A O 1
ATOM 653 N N . LYS A 1 83 ? -9.873 3.882 8.334 1.00 92.31 83 LYS A N 1
ATOM 654 C CA . LYS A 1 83 ? -9.851 5.355 8.384 1.00 92.31 83 LYS A CA 1
ATOM 655 C C . LYS A 1 83 ? -8.478 5.918 8.009 1.00 92.31 83 LYS A C 1
ATOM 657 O O . LYS A 1 83 ? -8.383 6.855 7.225 1.00 92.31 83 LYS A O 1
ATOM 662 N N . SER A 1 84 ? -7.393 5.338 8.529 1.00 91.50 84 SER A N 1
ATOM 663 C CA . SER A 1 84 ? -6.035 5.787 8.188 1.00 91.50 84 SER A CA 1
ATOM 664 C C . SER A 1 84 ? -5.660 5.542 6.723 1.00 91.50 84 SER A C 1
ATOM 666 O O . SER A 1 84 ? -4.921 6.341 6.146 1.00 91.50 84 SER A O 1
ATOM 668 N N . LEU A 1 85 ? -6.131 4.446 6.123 1.00 91.88 85 LEU A N 1
ATOM 669 C CA . LEU A 1 85 ? -5.922 4.148 4.704 1.00 91.88 85 LEU A CA 1
ATOM 670 C C . LEU A 1 85 ? -6.770 5.071 3.818 1.00 91.88 85 LEU A C 1
ATOM 672 O O . LEU A 1 85 ? -6.265 5.591 2.832 1.00 91.88 85 LEU A O 1
ATOM 676 N N . GLU A 1 86 ? -8.020 5.334 4.190 1.00 91.81 86 GLU A N 1
ATOM 677 C CA . GLU A 1 86 ? -8.922 6.240 3.474 1.00 91.81 86 GLU A CA 1
ATOM 678 C C . GLU A 1 86 ? -8.379 7.673 3.439 1.00 91.81 86 GLU A C 1
ATOM 680 O O . GLU A 1 86 ? -8.312 8.277 2.371 1.00 91.81 86 GLU A O 1
ATOM 685 N N . LEU A 1 87 ? -7.872 8.179 4.569 1.00 89.44 87 LEU A N 1
ATOM 686 C CA . LEU A 1 87 ? -7.191 9.478 4.623 1.00 89.44 87 LEU A CA 1
ATOM 687 C C . LEU A 1 87 ? -5.992 9.539 3.671 1.00 89.44 87 LEU A C 1
ATOM 689 O O . LEU A 1 87 ? -5.761 10.558 3.022 1.00 89.44 87 LEU A O 1
ATOM 693 N N . GLN A 1 88 ? -5.245 8.439 3.548 1.00 86.62 88 GLN A N 1
ATOM 694 C CA . GLN A 1 88 ? -4.150 8.359 2.587 1.00 86.62 88 GLN A CA 1
ATOM 695 C C . GLN A 1 88 ? -4.633 8.314 1.144 1.00 86.62 88 GLN A C 1
ATOM 697 O O . GLN A 1 88 ? -3.860 8.734 0.299 1.00 86.62 88 GLN A O 1
ATOM 702 N N . LEU A 1 89 ? -5.841 7.816 0.864 1.00 87.25 89 LEU A N 1
ATOM 703 C CA . LEU A 1 89 ? -6.433 7.693 -0.475 1.00 87.25 89 LEU A CA 1
ATOM 704 C C . LEU A 1 89 ? -7.224 8.937 -0.924 1.00 87.25 89 LEU A C 1
ATOM 706 O O . LEU A 1 89 ? -7.546 9.067 -2.107 1.00 87.25 89 LEU A O 1
ATOM 710 N N . ALA A 1 90 ? -7.549 9.842 0.000 1.00 83.94 90 ALA A N 1
ATOM 711 C CA . ALA A 1 90 ? -8.384 11.016 -0.248 1.00 83.94 90 ALA A CA 1
ATOM 712 C C . ALA A 1 90 ? -7.625 12.227 -0.830 1.00 83.94 90 ALA A C 1
ATOM 714 O O . ALA A 1 90 ? -8.228 13.278 -1.054 1.00 83.94 90 ALA A O 1
ATOM 715 N N . THR A 1 91 ? -6.315 12.130 -1.089 1.00 77.94 91 THR A N 1
ATOM 716 C CA . THR A 1 91 ? -5.551 13.311 -1.529 1.00 77.94 91 THR A CA 1
ATOM 717 C C . THR A 1 91 ? -5.826 13.674 -3.002 1.00 77.94 91 THR A C 1
ATOM 719 O O . THR A 1 91 ? -5.956 12.791 -3.852 1.00 77.94 91 THR A O 1
ATOM 722 N N . PRO A 1 92 ? -5.875 14.971 -3.374 1.00 69.00 92 PRO A N 1
ATOM 723 C CA . PRO A 1 92 ? -6.250 15.406 -4.728 1.00 69.00 92 PRO A CA 1
ATOM 724 C C . PRO A 1 92 ? -5.373 14.814 -5.839 1.00 69.00 92 PRO A C 1
ATOM 726 O O . PRO A 1 92 ? -5.871 14.422 -6.895 1.00 69.00 92 PRO A O 1
ATOM 729 N N . ARG A 1 93 ? -4.069 14.673 -5.564 1.00 70.56 93 ARG A N 1
ATOM 730 C CA . ARG A 1 93 ? -3.064 14.105 -6.477 1.00 70.56 93 ARG A CA 1
ATOM 731 C C . ARG A 1 93 ? -3.389 12.667 -6.898 1.00 70.56 93 ARG A C 1
ATOM 733 O O . ARG A 1 93 ? -2.965 12.217 -7.956 1.00 70.56 93 ARG A O 1
ATOM 740 N N . GLN A 1 94 ? -4.173 11.955 -6.097 1.00 70.50 94 GLN A N 1
ATOM 741 C CA . GLN A 1 94 ? -4.483 10.545 -6.299 1.00 70.50 94 GLN A CA 1
ATOM 742 C C . GLN A 1 94 ? -5.695 10.295 -7.195 1.00 70.50 94 GLN A C 1
ATOM 744 O O . GLN A 1 94 ? -5.886 9.173 -7.667 1.00 70.50 94 GLN A O 1
ATOM 749 N N . ARG A 1 95 ? -6.473 11.336 -7.520 1.00 73.06 95 ARG A N 1
ATOM 750 C CA . ARG A 1 95 ? -7.518 11.243 -8.552 1.00 73.06 95 ARG A CA 1
ATOM 751 C C . ARG A 1 95 ? -6.924 10.861 -9.911 1.00 73.06 95 ARG A C 1
ATOM 753 O O . ARG A 1 95 ? -7.517 10.056 -10.625 1.00 73.06 95 ARG A O 1
ATOM 760 N N . LEU A 1 96 ? -5.722 11.360 -10.212 1.00 81.38 96 LEU A N 1
ATOM 761 C CA . LEU A 1 96 ? -4.970 11.015 -11.423 1.00 81.38 96 LEU A CA 1
ATOM 762 C C . LEU A 1 96 ? -4.562 9.537 -11.438 1.00 81.38 96 LEU A C 1
ATOM 764 O O . LEU A 1 96 ? -4.723 8.861 -12.451 1.00 81.38 96 LEU A O 1
ATOM 768 N N . PHE A 1 97 ? -4.110 8.997 -10.304 1.00 82.69 97 PHE A N 1
ATOM 769 C CA . PHE A 1 97 ? -3.754 7.579 -10.201 1.00 82.69 97 PHE A CA 1
ATOM 770 C C . PHE A 1 97 ? -4.975 6.671 -10.355 1.00 82.69 97 PHE A C 1
ATOM 772 O O . PHE A 1 97 ? -4.903 5.664 -11.057 1.00 82.69 97 PHE A O 1
ATOM 779 N N . LYS A 1 98 ? -6.126 7.062 -9.796 1.00 82.12 98 LYS A N 1
ATOM 780 C CA . LYS A 1 98 ? -7.386 6.331 -9.987 1.00 82.12 98 LYS A CA 1
ATOM 781 C C . LYS A 1 98 ? -7.799 6.252 -11.455 1.00 82.12 98 LYS A C 1
ATOM 783 O O . LYS A 1 98 ? -8.287 5.211 -11.884 1.00 82.12 98 LYS A O 1
ATOM 788 N N . GLN A 1 99 ? -7.595 7.323 -12.221 1.00 83.81 99 GLN A N 1
ATOM 789 C CA . GLN A 1 99 ? -7.839 7.310 -13.663 1.00 83.81 99 GLN A CA 1
ATOM 790 C C . GLN A 1 99 ? -6.822 6.426 -14.394 1.00 83.81 99 GLN A C 1
ATOM 792 O O . GLN A 1 99 ? -7.229 5.531 -15.133 1.00 83.81 99 GLN A O 1
ATOM 797 N N . ARG A 1 100 ? -5.520 6.610 -14.127 1.00 84.81 100 ARG A N 1
ATOM 798 C CA . ARG A 1 100 ? -4.429 5.850 -14.764 1.00 84.81 100 ARG A CA 1
ATOM 799 C C . ARG A 1 100 ? -4.557 4.338 -14.553 1.00 84.81 100 ARG A C 1
ATOM 801 O O . ARG A 1 100 ? -4.337 3.572 -15.483 1.00 84.81 100 ARG A O 1
ATOM 808 N N . PHE A 1 101 ? -4.941 3.902 -13.354 1.00 85.69 101 PHE A N 1
ATOM 809 C CA . PHE A 1 101 ? -5.021 2.482 -12.990 1.00 85.69 101 PHE A CA 1
ATOM 810 C C . PHE A 1 101 ? -6.441 1.905 -13.016 1.00 85.69 101 PHE A C 1
ATOM 812 O O . PHE A 1 101 ? -6.658 0.803 -12.516 1.00 85.69 101 PHE A O 1
ATOM 819 N N . ARG A 1 102 ? -7.423 2.600 -13.608 1.00 86.88 102 ARG A N 1
ATOM 820 C CA . ARG A 1 102 ? -8.829 2.155 -13.614 1.00 86.88 102 ARG A CA 1
ATOM 821 C C . ARG A 1 102 ? -9.006 0.735 -14.164 1.00 86.88 102 ARG A C 1
ATOM 823 O O . ARG A 1 102 ? -9.783 -0.029 -13.597 1.00 86.88 102 ARG A O 1
ATOM 830 N N . GLY A 1 103 ? -8.292 0.388 -15.238 1.00 86.81 103 GLY A N 1
ATOM 831 C CA . GLY A 1 103 ? -8.327 -0.954 -15.836 1.00 86.81 103 GLY A CA 1
ATOM 832 C C . GLY A 1 103 ? -7.843 -2.030 -14.864 1.00 86.81 103 GLY A C 1
ATOM 833 O O . GLY A 1 103 ? -8.592 -2.951 -14.548 1.00 86.81 103 GLY A O 1
ATOM 834 N N . VAL A 1 104 ? -6.652 -1.826 -14.292 1.00 85.38 104 VAL A N 1
ATOM 835 C CA . VAL A 1 104 ? -6.038 -2.727 -13.300 1.00 85.38 104 VAL A CA 1
ATOM 836 C C . VAL A 1 104 ? -6.926 -2.892 -12.066 1.00 85.38 104 VAL A C 1
ATOM 838 O O . VAL A 1 104 ? -7.103 -3.999 -11.568 1.00 85.38 104 VAL A O 1
ATOM 841 N N . ILE A 1 105 ? -7.524 -1.801 -11.577 1.00 86.38 105 ILE A N 1
ATOM 842 C CA . ILE A 1 105 ? -8.446 -1.848 -10.436 1.00 86.38 105 ILE A CA 1
ATOM 843 C C . ILE A 1 105 ? -9.687 -2.669 -10.779 1.00 86.38 105 ILE A C 1
ATOM 845 O O . ILE A 1 105 ? -10.108 -3.484 -9.966 1.00 86.38 105 ILE A O 1
ATOM 849 N N . ARG A 1 106 ? -10.276 -2.471 -11.963 1.00 86.12 106 ARG A N 1
ATOM 850 C CA . ARG A 1 106 ? -11.469 -3.210 -12.394 1.00 86.12 106 ARG A CA 1
ATOM 851 C C . ARG A 1 106 ? -11.192 -4.712 -12.479 1.00 86.12 106 ARG A C 1
ATOM 853 O O . ARG A 1 106 ? -11.974 -5.493 -11.949 1.00 86.12 106 ARG A O 1
ATOM 860 N N . GLU A 1 107 ? -10.085 -5.099 -13.102 1.00 84.19 107 GLU A N 1
ATOM 861 C CA . GLU A 1 107 ? -9.669 -6.504 -13.213 1.00 84.19 107 GLU A CA 1
ATOM 862 C C . GLU A 1 107 ? -9.367 -7.113 -11.841 1.00 84.19 107 GLU A C 1
ATOM 864 O O . GLU A 1 107 ? -9.882 -8.178 -11.500 1.00 84.19 107 GLU A O 1
ATOM 869 N N . GLY A 1 108 ? -8.601 -6.399 -11.012 1.00 79.81 108 GLY A N 1
ATOM 870 C CA . GLY A 1 108 ? -8.271 -6.838 -9.659 1.00 79.81 108 GLY A CA 1
ATOM 871 C C . GLY A 1 108 ? -9.508 -7.002 -8.776 1.00 79.81 108 GLY A C 1
ATOM 872 O O . GLY A 1 108 ? -9.617 -7.989 -8.055 1.00 79.81 108 GLY A O 1
ATOM 873 N N . LEU A 1 109 ? -10.473 -6.081 -8.857 1.00 80.88 109 LEU A N 1
ATOM 874 C CA . LEU A 1 109 ? -11.744 -6.196 -8.139 1.00 80.88 109 LEU A CA 1
ATOM 875 C C . LEU A 1 109 ? -12.563 -7.397 -8.611 1.00 80.88 109 LEU A C 1
ATOM 877 O O . LEU A 1 109 ? -13.132 -8.082 -7.767 1.00 80.88 109 LEU A O 1
ATOM 881 N N . GLY A 1 110 ? -12.584 -7.681 -9.917 1.00 76.69 110 GLY A N 1
ATOM 882 C CA . GLY A 1 110 ? -13.221 -8.883 -10.457 1.00 76.69 110 GLY A CA 1
ATOM 883 C C . GLY A 1 110 ? -12.665 -10.160 -9.822 1.00 76.69 110 GLY A C 1
ATOM 884 O O . GLY A 1 110 ? -13.432 -10.998 -9.358 1.00 76.69 110 GLY A O 1
ATOM 885 N N . MET A 1 111 ? -11.339 -10.259 -9.684 1.00 74.06 111 MET A N 1
ATOM 886 C CA . MET A 1 111 ? -10.707 -11.395 -9.003 1.00 74.06 111 MET A CA 1
ATOM 887 C C . MET A 1 111 ? -10.972 -11.423 -7.492 1.00 74.06 111 MET A C 1
ATOM 889 O O . MET A 1 111 ? -11.174 -12.488 -6.921 1.00 74.06 111 MET A O 1
ATOM 893 N N . VAL A 1 112 ? -11.003 -10.264 -6.826 1.00 69.38 112 VAL A N 1
ATOM 894 C CA . VAL A 1 112 ? -11.311 -10.179 -5.385 1.00 69.38 112 VAL A CA 1
ATOM 895 C C . VAL A 1 112 ? -12.762 -10.554 -5.082 1.00 69.38 112 VAL A C 1
ATOM 897 O O . VAL A 1 112 ? -13.036 -11.034 -3.990 1.00 69.38 112 VAL A O 1
ATOM 900 N N . VAL A 1 113 ? -13.689 -10.347 -6.019 1.00 63.81 113 VAL A N 1
ATOM 901 C CA . VAL A 1 113 ? -15.084 -10.800 -5.896 1.00 63.81 113 VAL A CA 1
ATOM 902 C C . VAL A 1 113 ? -15.202 -12.316 -6.077 1.00 63.81 113 VAL A C 1
ATOM 904 O O . VAL A 1 113 ? -16.041 -12.920 -5.425 1.00 63.81 113 VAL A O 1
ATOM 907 N N . MET A 1 114 ? -14.352 -12.932 -6.905 1.00 60.38 114 MET A N 1
ATOM 908 C CA . MET A 1 114 ? -14.300 -14.395 -7.068 1.00 60.38 114 MET A CA 1
ATOM 909 C C . MET A 1 114 ? -13.649 -15.121 -5.887 1.00 60.38 114 MET A C 1
ATOM 911 O O . MET A 1 114 ? -13.810 -16.329 -5.735 1.00 60.38 114 MET A O 1
ATOM 915 N N . LEU A 1 115 ? -12.886 -14.404 -5.063 1.00 60.94 115 LEU A N 1
ATOM 916 C CA . LEU A 1 115 ? -12.368 -14.932 -3.813 1.00 60.94 115 LEU A CA 1
ATOM 917 C C . LEU A 1 115 ? -13.508 -14.911 -2.787 1.00 60.94 115 LEU A C 1
ATOM 919 O O . LEU A 1 115 ? -13.711 -13.911 -2.102 1.00 60.94 115 LEU A O 1
ATOM 923 N N . ASP A 1 116 ? -14.264 -16.006 -2.717 1.00 52.03 116 ASP A N 1
ATOM 924 C CA . ASP A 1 116 ? -15.205 -16.248 -1.623 1.00 52.03 116 ASP A CA 1
ATOM 925 C C . ASP A 1 116 ? -14.411 -16.322 -0.304 1.00 52.03 116 ASP A C 1
ATOM 927 O O . ASP A 1 116 ? -13.358 -16.973 -0.234 1.00 52.03 116 ASP A O 1
ATOM 931 N N . PHE A 1 117 ? -14.849 -15.581 0.718 1.00 56.03 117 PHE A N 1
ATOM 932 C CA . PHE A 1 117 ? -14.116 -15.379 1.978 1.00 56.03 117 PHE A CA 1
ATOM 933 C C . PHE A 1 117 ? -14.951 -15.684 3.213 1.00 56.03 117 PHE A C 1
ATOM 935 O O . PHE A 1 117 ? -16.067 -15.129 3.312 1.00 56.03 117 PHE A O 1
#

Foldseek 3Di:
DVVVVVCVVVVPQCVVCLVVVLVVLVVVLVVVVVVQQVVCPDPVNVVVVRDDPDDSLLSSLVSLVVCLVLCVVVCVRNVVNNVVSVVVCPDPVNVVSCVVCVVVVVVVVVVVVVPDD

Radius of gyration: 15.92 Å; chains: 1; bounding box: 36×32×43 Å

InterPro domains:
  IPR049139 Telomerase reverse transcriptase, C-terminal extension [PF21399] (14-85)

Organism: NCBI:txid1052685